Protein AF-J9GRU4-F1 (afdb_monomer_lite)

Sequence (70 aa):
MASLSYLKSHAAFVGMKQDRFRILLPNGTPDYFTEVKDGKIFRRIKANRLKAMCFDYLLLKEMFGLDLET

pLDDT: mean 87.24, std 10.58, range [42.34, 95.19]

Organism: NCBI:txid749906

Structure (mmCIF, N/CA/C/O backbone):
data_AF-J9GRU4-F1
#
_entry.id   AF-J9GRU4-F1
#
loop_
_atom_site.group_PDB
_atom_site.id
_atom_site.type_symbol
_atom_site.label_atom_id
_atom_site.label_alt_id
_atom_site.label_comp_id
_atom_site.label_asym_id
_atom_site.label_entity_id
_atom_site.label_seq_id
_atom_site.pdbx_PDB_ins_code
_atom_site.Cartn_x
_atom_site.Cartn_y
_atom_site.Cartn_z
_atom_site.occupancy
_atom_site.B_iso_or_equiv
_atom_site.auth_seq_id
_atom_site.auth_comp_id
_atom_site.auth_asym_id
_atom_site.auth_atom_id
_atom_site.pdbx_PDB_model_num
ATOM 1 N N . MET A 1 1 ? 21.995 -13.123 10.048 1.00 42.34 1 MET A N 1
ATOM 2 C CA . MET A 1 1 ? 21.561 -12.273 8.916 1.00 42.34 1 MET A CA 1
ATOM 3 C C . MET A 1 1 ? 20.261 -12.839 8.378 1.00 42.34 1 MET A C 1
ATOM 5 O O . MET A 1 1 ? 20.244 -14.008 8.020 1.00 42.34 1 MET A O 1
ATOM 9 N N . ALA A 1 2 ? 19.164 -12.080 8.400 1.00 49.78 2 ALA A N 1
ATOM 10 C CA . ALA A 1 2 ? 17.912 -12.542 7.803 1.00 49.78 2 ALA A CA 1
ATOM 11 C C . ALA A 1 2 ? 18.090 -12.613 6.277 1.00 49.78 2 ALA A C 1
ATOM 13 O O . ALA A 1 2 ? 18.456 -11.611 5.668 1.00 49.78 2 ALA A O 1
ATOM 14 N N . SER A 1 3 ? 17.876 -13.789 5.677 1.00 58.12 3 SER A N 1
ATOM 15 C CA . SER A 1 3 ? 17.881 -13.953 4.220 1.00 58.12 3 SER A CA 1
ATOM 16 C C . SER A 1 3 ? 16.779 -13.076 3.627 1.00 58.12 3 SER A C 1
ATOM 18 O O . SER A 1 3 ? 15.605 -13.203 3.992 1.00 58.12 3 SER A O 1
ATOM 20 N N . LEU A 1 4 ? 17.159 -12.120 2.782 1.00 67.75 4 LEU A N 1
ATOM 21 C CA . LEU A 1 4 ? 16.206 -11.245 2.117 1.00 67.75 4 LEU A CA 1
ATOM 22 C C . LEU A 1 4 ? 15.450 -12.093 1.083 1.00 67.75 4 LEU A C 1
ATOM 24 O O . LEU A 1 4 ? 16.063 -12.727 0.232 1.00 67.75 4 LEU A O 1
ATOM 28 N N . SER A 1 5 ? 14.119 -12.149 1.171 1.00 82.69 5 SER A N 1
ATOM 29 C CA . SER A 1 5 ? 13.308 -12.899 0.201 1.00 82.69 5 SER A CA 1
ATOM 30 C C . SER A 1 5 ? 13.563 -12.392 -1.223 1.00 82.69 5 SER A C 1
ATOM 32 O O . SER A 1 5 ? 13.636 -11.178 -1.393 1.00 82.69 5 SER A O 1
ATOM 34 N N . TYR A 1 6 ? 13.575 -13.279 -2.226 1.00 87.44 6 TYR A N 1
ATOM 35 C CA . TYR A 1 6 ? 13.815 -12.970 -3.651 1.00 87.44 6 TYR A CA 1
ATOM 36 C C . TYR A 1 6 ? 13.136 -11.678 -4.149 1.00 87.44 6 TYR A C 1
ATOM 38 O O . TYR A 1 6 ? 13.771 -10.817 -4.753 1.00 87.44 6 TYR A O 1
ATOM 46 N N . LEU A 1 7 ? 11.856 -11.493 -3.814 1.00 87.56 7 LEU A N 1
ATOM 47 C CA . LEU A 1 7 ? 11.089 -10.307 -4.207 1.00 87.56 7 LEU A CA 1
ATOM 48 C C . LEU A 1 7 ? 11.581 -9.005 -3.552 1.00 87.56 7 LEU A C 1
ATOM 50 O O . LEU A 1 7 ? 11.507 -7.947 -4.158 1.00 87.56 7 LEU A O 1
ATOM 54 N N . LYS A 1 8 ? 12.113 -9.067 -2.329 1.00 89.88 8 LYS A N 1
ATOM 55 C CA . LYS A 1 8 ? 12.645 -7.902 -1.599 1.00 89.88 8 LYS A CA 1
ATOM 56 C C . LYS A 1 8 ? 14.073 -7.545 -2.001 1.00 89.88 8 LYS A C 1
ATOM 58 O O . LYS A 1 8 ? 14.506 -6.435 -1.725 1.00 89.88 8 LYS A O 1
ATOM 63 N N . SER A 1 9 ? 14.806 -8.480 -2.603 1.00 91.88 9 SER A N 1
ATOM 64 C CA . SER A 1 9 ? 16.135 -8.230 -3.172 1.00 91.88 9 SER A CA 1
ATOM 65 C C . SER A 1 9 ? 16.089 -7.716 -4.611 1.00 91.88 9 SER A C 1
ATOM 67 O O . SER A 1 9 ? 17.133 -7.384 -5.161 1.00 91.88 9 SER A O 1
ATOM 69 N N . HIS A 1 10 ? 14.911 -7.676 -5.240 1.00 92.81 10 HIS A N 1
ATOM 70 C CA . HIS A 1 10 ? 14.769 -7.207 -6.614 1.00 92.81 10 HIS A CA 1
ATOM 71 C C . HIS A 1 10 ? 15.071 -5.702 -6.717 1.00 92.81 10 HIS A C 1
ATOM 73 O O . HIS A 1 10 ? 14.612 -4.934 -5.877 1.00 92.81 10 HIS A O 1
ATOM 79 N N . ALA A 1 11 ? 15.779 -5.261 -7.764 1.00 93.50 11 ALA A N 1
ATOM 80 C CA . ALA A 1 11 ? 16.164 -3.851 -7.938 1.00 93.50 11 ALA A CA 1
ATOM 81 C C . ALA A 1 11 ? 14.956 -2.902 -8.031 1.00 93.50 11 ALA A C 1
ATOM 83 O O . ALA A 1 11 ? 14.998 -1.783 -7.536 1.00 93.50 11 ALA A O 1
ATOM 84 N N . ALA A 1 12 ? 13.853 -3.384 -8.606 1.00 94.62 12 ALA A N 1
ATOM 85 C CA . ALA A 1 12 ? 12.593 -2.647 -8.657 1.00 94.62 12 ALA A CA 1
ATOM 86 C C . ALA A 1 12 ? 11.841 -2.581 -7.322 1.00 94.62 12 ALA A C 1
ATOM 88 O O . ALA A 1 12 ? 10.801 -1.943 -7.277 1.00 94.62 12 ALA A O 1
ATOM 89 N N . PHE A 1 13 ? 12.281 -3.245 -6.249 1.00 93.94 13 PHE A N 1
ATOM 90 C CA . PHE A 1 13 ? 11.581 -3.196 -4.965 1.00 93.94 13 PHE A CA 1
ATOM 91 C C . PHE A 1 13 ? 11.754 -1.824 -4.296 1.00 93.94 13 PHE A C 1
ATOM 93 O O . PHE A 1 13 ? 12.848 -1.454 -3.881 1.00 93.94 13 PHE A O 1
ATOM 100 N N . VAL A 1 14 ? 10.650 -1.090 -4.136 1.00 92.69 14 VAL A N 1
ATOM 101 C CA . VAL A 1 14 ? 10.633 0.271 -3.555 1.00 92.69 14 VAL A CA 1
ATOM 102 C C . VAL A 1 14 ? 10.297 0.242 -2.059 1.00 92.69 14 VAL A C 1
ATOM 104 O O . VAL A 1 14 ? 10.504 1.212 -1.333 1.00 92.69 14 VAL A O 1
ATOM 107 N N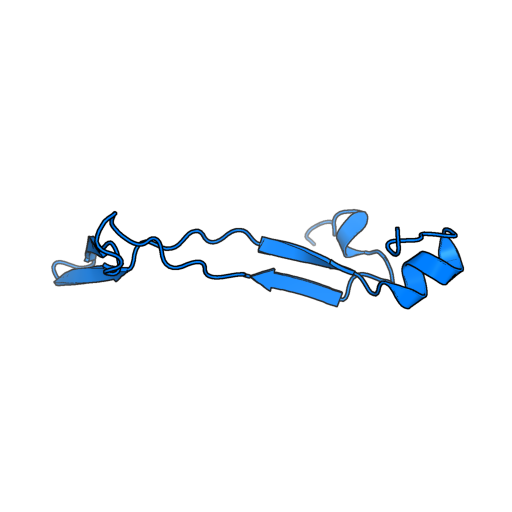 . GLY A 1 15 ? 9.789 -0.887 -1.562 1.00 90.75 15 GLY A N 1
ATOM 108 C CA . GLY A 1 15 ? 9.492 -1.082 -0.149 1.00 90.75 15 GLY A CA 1
ATOM 109 C C . GLY A 1 15 ? 8.120 -1.691 0.099 1.00 90.75 15 GLY A C 1
ATOM 110 O O . GLY A 1 15 ? 7.440 -2.188 -0.796 1.00 90.75 15 GLY A O 1
ATOM 111 N N . MET A 1 16 ? 7.703 -1.655 1.363 1.00 87.81 16 MET A N 1
ATOM 112 C CA . MET A 1 16 ? 6.364 -2.077 1.764 1.00 87.81 16 MET A CA 1
ATOM 113 C C . MET A 1 16 ? 5.469 -0.846 1.887 1.00 87.81 16 MET A C 1
ATOM 115 O O . MET A 1 16 ? 5.727 0.005 2.742 1.00 87.81 16 MET A O 1
ATOM 119 N N . LYS A 1 17 ? 4.380 -0.773 1.122 1.00 83.81 17 LYS A N 1
ATOM 120 C CA . LYS A 1 17 ? 3.323 0.211 1.376 1.00 83.81 17 LYS A CA 1
ATOM 121 C C . LYS A 1 17 ? 2.301 -0.417 2.302 1.00 83.81 17 LYS A C 1
ATOM 123 O O . LYS A 1 17 ? 1.682 -1.435 1.996 1.00 83.81 17 LYS A O 1
ATOM 128 N N . GLN A 1 18 ? 2.159 0.179 3.476 1.00 74.88 18 GLN A N 1
ATOM 129 C CA . GLN A 1 18 ? 1.075 -0.163 4.375 1.00 74.88 18 GLN A CA 1
ATOM 130 C C . GLN A 1 18 ? -0.115 0.713 4.012 1.00 74.88 18 GLN A C 1
ATOM 132 O O . GLN A 1 18 ? -0.105 1.906 4.317 1.00 74.88 18 GLN A O 1
ATOM 137 N N . ASP A 1 19 ? -1.129 0.126 3.388 1.00 72.19 19 ASP A N 1
ATOM 138 C CA . ASP A 1 19 ? -2.411 0.807 3.302 1.00 72.19 19 ASP A CA 1
ATOM 139 C C . ASP A 1 19 ? -3.178 0.590 4.612 1.00 72.19 19 ASP A C 1
ATOM 141 O O . ASP A 1 19 ? -3.128 -0.486 5.221 1.00 72.19 19 ASP A O 1
ATOM 145 N N . ARG A 1 20 ? -3.822 1.645 5.107 1.00 72.50 20 ARG A N 1
ATOM 146 C CA . ARG A 1 20 ? -4.614 1.606 6.341 1.00 72.50 20 ARG A CA 1
ATOM 147 C C . ARG A 1 20 ? -6.050 1.921 5.985 1.00 72.50 20 ARG A C 1
ATOM 149 O O . ARG A 1 20 ? -6.511 3.046 6.172 1.00 72.50 20 ARG A O 1
ATOM 156 N N . PHE A 1 21 ? -6.772 0.898 5.554 1.00 80.81 21 PHE A N 1
ATOM 157 C CA . PHE A 1 21 ? -8.213 1.007 5.400 1.00 80.81 21 PHE A CA 1
ATOM 158 C C . PHE A 1 21 ? -8.857 1.029 6.782 1.00 80.81 21 PHE A C 1
ATOM 160 O O . PHE A 1 21 ? -8.716 0.080 7.561 1.00 80.81 21 PHE A O 1
ATOM 167 N N . ARG A 1 22 ? -9.542 2.132 7.099 1.00 86.62 22 ARG A N 1
ATOM 168 C CA . ARG A 1 22 ? -10.436 2.191 8.257 1.00 86.62 22 ARG A CA 1
ATOM 169 C C . ARG A 1 22 ? -11.651 1.344 7.929 1.00 86.62 22 ARG A C 1
ATOM 171 O O . ARG A 1 22 ? -12.298 1.572 6.912 1.00 86.62 22 ARG A O 1
ATOM 178 N N . ILE A 1 23 ? -11.941 0.377 8.784 1.00 88.06 23 ILE A N 1
ATOM 179 C CA . ILE A 1 23 ? -13.164 -0.403 8.654 1.00 88.06 23 ILE A CA 1
ATOM 180 C C . ILE A 1 23 ? -14.296 0.487 9.155 1.00 88.06 23 ILE A C 1
ATOM 182 O O . ILE A 1 23 ? -14.204 1.057 10.244 1.00 88.06 23 ILE A O 1
ATOM 186 N N . LEU A 1 24 ? -15.321 0.651 8.327 1.00 92.50 24 LEU A N 1
ATOM 187 C CA . LEU A 1 24 ? -16.516 1.412 8.662 1.00 92.50 24 LEU A CA 1
ATOM 188 C C . LEU A 1 24 ? -17.658 0.443 8.967 1.00 92.50 24 LEU A C 1
ATOM 190 O O . LEU A 1 24 ? -17.732 -0.649 8.405 1.00 92.50 24 LEU A O 1
ATOM 194 N N . LEU A 1 25 ? -18.552 0.861 9.852 1.00 93.06 25 LEU A N 1
ATOM 195 C CA . LEU A 1 25 ? -19.853 0.237 10.049 1.00 93.06 25 LEU A CA 1
ATOM 196 C C . LEU A 1 25 ? -20.768 0.529 8.842 1.00 93.06 25 LEU A C 1
ATOM 198 O O . LEU A 1 25 ? -20.491 1.458 8.079 1.00 93.06 25 LEU A O 1
ATOM 202 N N . PRO A 1 26 ? -21.900 -0.187 8.685 1.00 95.00 26 PRO A N 1
ATOM 203 C CA . PRO A 1 26 ? -22.846 0.055 7.588 1.00 95.00 26 PRO A CA 1
ATOM 204 C C . PRO A 1 26 ? -23.380 1.493 7.511 1.00 95.00 26 PRO A C 1
ATOM 206 O O . PRO A 1 26 ? -23.768 1.954 6.447 1.00 95.00 26 PRO A O 1
ATOM 209 N N . ASN A 1 27 ? -23.369 2.222 8.630 1.00 95.12 27 ASN A N 1
ATOM 210 C CA . ASN A 1 27 ? -23.756 3.633 8.699 1.00 95.12 27 ASN A CA 1
ATOM 211 C C . ASN A 1 27 ? -22.626 4.615 8.310 1.00 95.12 27 ASN A C 1
ATOM 213 O O . ASN A 1 27 ? -22.781 5.820 8.485 1.00 95.12 27 ASN A O 1
ATOM 217 N N . GLY A 1 28 ? -21.473 4.118 7.850 1.00 91.12 28 GLY A N 1
ATOM 218 C CA . GLY A 1 28 ? -20.325 4.924 7.424 1.00 91.12 28 GLY A CA 1
ATOM 219 C C . GLY A 1 28 ? -19.431 5.442 8.556 1.00 91.12 28 GLY A C 1
ATOM 220 O O . GLY A 1 28 ? -18.423 6.095 8.290 1.00 91.12 28 GLY A O 1
ATOM 221 N N . THR A 1 29 ? -19.744 5.151 9.821 1.00 94.81 29 THR A N 1
ATOM 222 C CA . THR A 1 29 ? -18.894 5.557 10.955 1.00 94.81 29 THR A CA 1
ATOM 223 C C . THR A 1 29 ? -17.746 4.566 11.179 1.00 94.81 29 THR A C 1
ATOM 225 O O . THR A 1 29 ? -17.908 3.384 10.880 1.00 94.81 29 THR A O 1
ATOM 228 N N . PRO A 1 30 ? -16.571 4.990 11.690 1.00 93.00 30 PRO A N 1
ATOM 229 C CA . PRO A 1 30 ? -15.472 4.063 11.945 1.00 93.00 30 PRO A CA 1
ATOM 230 C C . PRO A 1 30 ? -15.858 2.985 12.960 1.00 93.00 30 PRO A C 1
ATOM 232 O O . PRO A 1 30 ? -16.404 3.289 14.019 1.00 93.00 30 PRO A O 1
ATOM 235 N N . ASP A 1 31 ? -15.531 1.734 12.655 1.00 94.19 31 ASP A N 1
ATOM 236 C CA . ASP A 1 31 ? -15.668 0.623 13.589 1.00 94.19 31 ASP A CA 1
ATOM 237 C C . ASP A 1 31 ? -14.514 0.680 14.6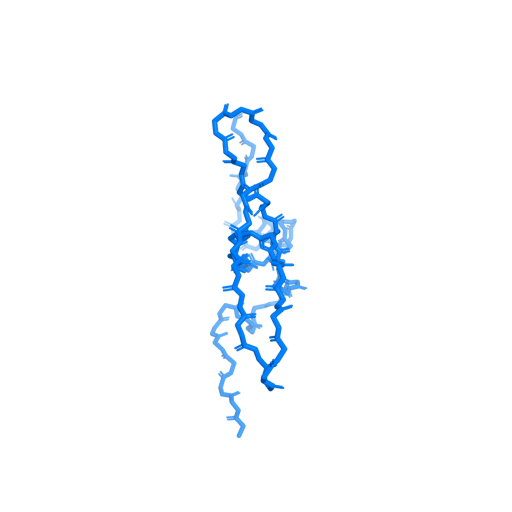03 1.00 94.19 31 ASP A C 1
ATOM 239 O O . ASP A 1 31 ? -13.350 0.888 14.242 1.00 94.19 31 ASP A O 1
ATOM 243 N N . TYR A 1 32 ? -14.826 0.516 15.886 1.00 94.12 32 TYR A N 1
ATOM 244 C CA . TYR A 1 32 ? -13.858 0.575 16.975 1.00 94.12 32 TYR A CA 1
ATOM 245 C C . TYR A 1 32 ? -13.823 -0.744 17.738 1.00 94.12 32 TYR A C 1
ATOM 247 O O . TYR A 1 32 ? -14.829 -1.427 17.896 1.00 94.12 32 TYR A O 1
ATOM 255 N N . PHE A 1 33 ? -12.658 -1.065 18.284 1.00 92.56 33 PHE A N 1
ATOM 256 C CA . PHE A 1 33 ? -12.494 -2.126 19.264 1.00 92.56 33 PHE A CA 1
ATOM 257 C C . PHE A 1 33 ? -11.819 -1.583 20.520 1.00 92.56 33 PHE A C 1
ATOM 259 O O . PHE A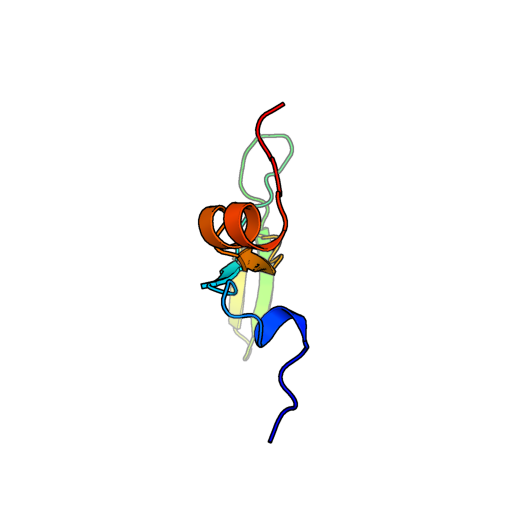 1 33 ? -11.112 -0.568 20.490 1.00 92.56 33 PHE A O 1
ATOM 266 N N . THR A 1 34 ? -12.061 -2.273 21.627 1.00 95.19 34 THR A N 1
ATOM 267 C CA . THR A 1 34 ? -11.494 -1.945 22.929 1.00 95.19 34 THR A CA 1
ATOM 268 C C . THR A 1 34 ? -10.358 -2.912 23.226 1.00 95.19 34 THR A C 1
ATOM 270 O O . THR A 1 34 ? -10.530 -4.124 23.130 1.00 95.19 34 THR A O 1
ATOM 273 N N . GLU A 1 35 ? -9.197 -2.377 23.575 1.00 93.81 35 GLU A N 1
ATOM 274 C CA . GLU A 1 35 ? -8.010 -3.138 23.953 1.00 93.81 35 GLU A CA 1
ATOM 275 C C . GLU A 1 35 ? -7.630 -2.760 25.385 1.00 93.81 35 GLU A C 1
ATOM 277 O O . GLU A 1 35 ? -7.528 -1.574 25.705 1.00 93.81 35 GLU A O 1
ATOM 282 N N . VAL A 1 36 ? -7.419 -3.753 26.248 1.00 93.81 36 VAL A N 1
ATOM 283 C CA . VAL A 1 36 ? -6.870 -3.523 27.587 1.00 93.81 36 VAL A CA 1
ATOM 284 C C . VAL A 1 36 ? -5.370 -3.753 27.523 1.00 93.81 36 VAL A C 1
ATOM 286 O O . VAL A 1 36 ? -4.922 -4.843 27.172 1.00 93.81 36 VAL A O 1
ATOM 289 N N . LYS A 1 37 ? -4.593 -2.724 27.854 1.00 91.44 37 LYS A N 1
ATOM 290 C CA . LYS A 1 37 ? -3.134 -2.797 27.886 1.00 91.44 37 LYS A CA 1
ATOM 291 C C . LYS A 1 37 ? -2.626 -2.119 29.149 1.00 91.44 37 LYS A C 1
ATOM 293 O O . LYS A 1 37 ? -3.010 -0.986 29.426 1.00 91.44 37 LYS A O 1
ATOM 298 N N . ASP A 1 38 ? -1.815 -2.828 29.930 1.00 92.44 38 ASP A N 1
ATOM 299 C CA . ASP A 1 38 ? -1.255 -2.338 31.199 1.00 92.44 38 ASP A CA 1
ATOM 300 C C . ASP A 1 38 ? -2.332 -1.805 32.171 1.00 92.44 38 ASP A C 1
ATOM 302 O O . ASP A 1 38 ? -2.188 -0.747 32.780 1.00 92.44 38 ASP A O 1
ATOM 306 N N . GLY A 1 39 ? -3.476 -2.500 32.249 1.00 92.50 39 GLY A N 1
ATOM 307 C CA . GLY A 1 39 ? -4.626 -2.105 33.075 1.00 92.50 39 GLY A CA 1
ATOM 308 C C . GLY A 1 39 ? -5.409 -0.888 32.564 1.00 92.50 39 GLY A C 1
ATOM 309 O O . GLY A 1 39 ? -6.418 -0.517 33.160 1.00 92.50 39 GLY A O 1
ATOM 310 N N . LYS A 1 40 ? -4.991 -0.273 31.451 1.00 94.19 40 LYS A N 1
ATOM 311 C CA . LYS A 1 40 ? -5.687 0.850 30.813 1.00 94.19 40 LYS A CA 1
ATOM 312 C C . LYS A 1 40 ? -6.516 0.378 29.628 1.00 94.19 40 LYS A C 1
ATOM 314 O O . LYS A 1 40 ? -6.098 -0.478 28.850 1.00 94.19 40 LYS A O 1
ATOM 319 N N . ILE A 1 41 ? -7.689 0.981 29.480 1.00 94.56 41 ILE A N 1
ATOM 320 C CA . ILE A 1 41 ? -8.617 0.705 28.386 1.00 94.56 41 ILE A CA 1
ATOM 321 C C . ILE A 1 41 ? -8.343 1.690 27.247 1.00 94.56 41 ILE A C 1
ATOM 323 O O . ILE A 1 41 ? -8.453 2.903 27.423 1.00 94.56 41 ILE A O 1
ATOM 327 N N . PHE A 1 42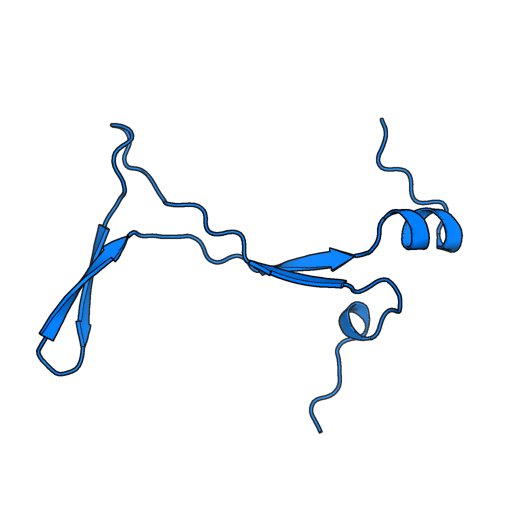 ? -8.019 1.168 26.066 1.00 93.25 42 PHE A N 1
ATOM 328 C CA . PHE A 1 42 ? -7.789 1.946 24.853 1.00 93.25 42 PHE A CA 1
ATOM 329 C C . PHE A 1 42 ? -8.856 1.636 23.811 1.00 93.25 42 PHE A C 1
ATOM 331 O O . PHE A 1 42 ? -9.086 0.481 23.457 1.00 93.25 42 PHE A O 1
ATOM 338 N N . ARG A 1 43 ? -9.469 2.684 23.257 1.00 93.31 43 ARG A N 1
ATOM 339 C CA . ARG A 1 43 ? -10.377 2.566 22.114 1.00 93.31 43 ARG A CA 1
ATOM 340 C C . ARG A 1 43 ? -9.594 2.800 20.825 1.00 93.31 43 ARG A C 1
ATOM 342 O O . ARG A 1 43 ? -9.025 3.874 20.629 1.00 93.31 43 ARG A O 1
ATOM 349 N N . ARG A 1 44 ? -9.561 1.809 19.935 1.00 90.88 44 ARG A N 1
ATOM 350 C CA . ARG A 1 44 ? -8.840 1.872 18.655 1.00 90.88 44 ARG A CA 1
ATOM 351 C C . ARG A 1 44 ? -9.786 1.650 17.486 1.00 90.88 44 ARG A C 1
ATOM 353 O O . ARG A 1 44 ? -10.727 0.877 17.586 1.00 90.88 44 ARG A O 1
ATOM 360 N N . ILE A 1 45 ? -9.519 2.321 16.370 1.00 90.56 45 ILE A N 1
ATOM 361 C CA . ILE A 1 45 ? -10.245 2.092 15.115 1.00 90.56 45 ILE A CA 1
ATOM 362 C C . ILE A 1 45 ? -9.800 0.743 14.548 1.00 90.56 45 ILE A C 1
ATOM 364 O O . ILE A 1 45 ? -8.592 0.494 14.436 1.00 90.56 45 ILE A O 1
ATOM 368 N N . LYS A 1 46 ? -10.753 -0.113 14.174 1.00 89.62 46 LYS A N 1
ATOM 369 C CA . LYS A 1 46 ? -10.460 -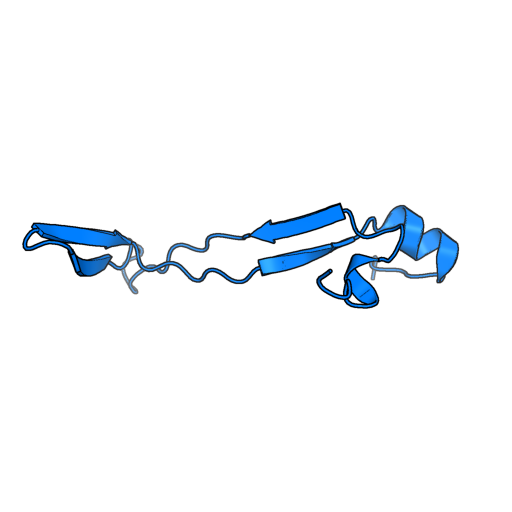1.324 13.410 1.00 89.62 46 LYS A CA 1
ATOM 370 C C . LYS A 1 46 ? -9.909 -0.920 12.048 1.00 89.62 46 LYS A C 1
ATOM 372 O O . LYS A 1 46 ? -10.507 -0.137 11.311 1.00 89.62 46 LYS A O 1
ATOM 377 N N . ALA A 1 47 ? -8.744 -1.454 11.721 1.00 86.62 47 ALA A N 1
ATOM 378 C CA . ALA A 1 47 ? -8.092 -1.196 10.452 1.00 86.62 47 ALA A CA 1
ATOM 379 C C . ALA A 1 47 ? -7.490 -2.486 9.917 1.00 86.62 47 ALA A C 1
ATOM 381 O O . ALA A 1 47 ? -6.842 -3.220 10.669 1.00 86.62 47 ALA A O 1
ATOM 382 N N . ASN A 1 48 ? -7.658 -2.730 8.620 1.00 82.31 48 ASN A N 1
ATOM 383 C CA . ASN A 1 48 ? -6.909 -3.781 7.952 1.00 82.31 48 ASN A CA 1
ATOM 384 C C . ASN A 1 48 ? -5.494 -3.261 7.662 1.00 82.31 48 ASN A C 1
ATOM 386 O O . ASN A 1 48 ? -5.330 -2.158 7.138 1.00 82.31 48 ASN A O 1
ATOM 390 N N . ARG A 1 49 ? -4.468 -4.022 8.051 1.00 76.00 49 ARG A N 1
ATOM 391 C CA . ARG A 1 49 ? -3.052 -3.639 7.913 1.00 76.00 49 ARG A CA 1
ATOM 392 C C . ARG A 1 49 ? -2.350 -4.533 6.901 1.00 76.00 49 ARG A C 1
ATOM 394 O O . ARG A 1 49 ? -1.303 -5.108 7.201 1.00 76.00 49 ARG A O 1
ATOM 401 N N . LEU A 1 50 ? -2.932 -4.661 5.715 1.00 72.62 50 LEU A N 1
ATOM 402 C CA . LEU A 1 50 ? -2.255 -5.346 4.625 1.00 72.62 50 LEU A CA 1
ATOM 403 C C . LEU A 1 50 ? -1.044 -4.512 4.210 1.00 72.62 50 LEU A C 1
ATOM 405 O O . LEU A 1 50 ? -1.131 -3.303 3.985 1.00 72.62 50 LEU A O 1
ATOM 409 N N . LYS A 1 51 ? 0.110 -5.168 4.160 1.00 80.31 51 LYS A N 1
ATOM 410 C CA . LYS A 1 51 ? 1.313 -4.587 3.580 1.00 80.31 51 LYS A CA 1
ATOM 411 C C . LYS A 1 51 ? 1.413 -5.108 2.158 1.00 80.31 51 LYS A C 1
ATOM 413 O O . LYS A 1 51 ? 1.583 -6.309 1.967 1.00 80.31 51 LYS A O 1
ATOM 418 N N . ALA A 1 52 ? 1.313 -4.213 1.189 1.00 85.75 52 ALA A N 1
ATOM 419 C CA . ALA A 1 52 ? 1.638 -4.528 -0.190 1.00 85.75 52 ALA A CA 1
ATOM 420 C C . ALA A 1 52 ? 3.148 -4.366 -0.390 1.00 85.75 52 ALA A C 1
ATOM 422 O O . ALA A 1 52 ? 3.760 -3.448 0.164 1.00 85.75 52 ALA A O 1
ATOM 423 N N . MET A 1 53 ? 3.753 -5.263 -1.166 1.00 89.44 53 MET A N 1
ATOM 424 C CA . MET A 1 53 ? 5.074 -5.005 -1.731 1.00 89.44 53 MET A CA 1
ATOM 425 C C . MET A 1 53 ? 4.898 -4.036 -2.894 1.00 89.44 53 MET A C 1
ATOM 427 O O . MET A 1 53 ? 4.020 -4.233 -3.732 1.00 89.44 53 MET A O 1
ATOM 431 N N . CYS A 1 54 ? 5.706 -2.986 -2.920 1.00 91.94 54 CYS A N 1
ATOM 432 C CA . CYS A 1 54 ? 5.677 -1.991 -3.975 1.00 91.94 54 CYS A CA 1
ATOM 433 C C . CYS A 1 54 ? 6.915 -2.120 -4.841 1.00 91.94 54 CYS A C 1
ATOM 435 O O . CYS A 1 54 ? 8.028 -2.267 -4.330 1.00 91.94 54 CYS A O 1
ATOM 437 N N . PHE A 1 55 ? 6.685 -2.033 -6.145 1.00 93.75 55 PHE A N 1
ATOM 438 C CA . PHE A 1 55 ? 7.718 -2.126 -7.152 1.00 93.75 55 PHE A CA 1
ATOM 439 C C . PHE A 1 55 ? 7.631 -0.943 -8.109 1.00 93.75 55 PHE A C 1
ATOM 441 O O . PHE A 1 55 ? 6.543 -0.410 -8.332 1.00 93.75 55 PHE A O 1
ATOM 448 N N . ASP A 1 56 ? 8.772 -0.542 -8.657 1.00 94.25 56 ASP A N 1
ATOM 449 C CA . ASP A 1 56 ? 8.845 0.447 -9.722 1.00 94.25 56 ASP A CA 1
ATOM 450 C C . ASP A 1 56 ? 8.281 -0.161 -11.009 1.00 94.25 56 ASP A C 1
ATOM 452 O O . ASP A 1 56 ? 8.845 -1.098 -11.577 1.00 94.25 56 ASP A O 1
ATOM 456 N N . TYR A 1 57 ? 7.134 0.359 -11.441 1.00 93.69 57 TYR A N 1
ATOM 457 C CA . TYR A 1 57 ? 6.458 -0.115 -12.639 1.00 93.69 57 TYR A CA 1
ATOM 458 C C . TYR A 1 57 ? 7.287 0.116 -13.901 1.00 93.69 57 TYR A C 1
ATOM 460 O O . TYR A 1 57 ? 7.349 -0.784 -14.732 1.00 93.69 57 TYR A O 1
ATOM 468 N N . LEU A 1 58 ? 7.938 1.273 -14.046 1.00 94.50 58 LEU A N 1
ATOM 469 C CA . LEU A 1 58 ? 8.685 1.593 -15.263 1.00 94.50 58 LEU A CA 1
ATOM 470 C C . LEU A 1 58 ? 9.874 0.646 -15.423 1.00 94.50 58 LEU A C 1
ATOM 472 O O . LEU A 1 58 ? 10.091 0.119 -16.512 1.00 94.50 58 LEU A O 1
ATOM 476 N N . LEU A 1 59 ? 10.564 0.344 -14.321 1.00 94.75 59 LEU A N 1
ATOM 477 C CA . LEU A 1 59 ? 11.661 -0.620 -14.334 1.00 94.75 59 LEU A CA 1
ATOM 478 C C . LEU A 1 59 ? 11.172 -2.042 -14.650 1.00 94.75 59 LEU A C 1
ATOM 480 O O . LEU A 1 59 ? 11.805 -2.759 -15.421 1.00 94.75 59 LEU A O 1
ATOM 484 N N . LEU A 1 60 ? 10.029 -2.463 -14.097 1.00 93.56 60 LEU A N 1
ATOM 485 C CA . LEU A 1 60 ? 9.442 -3.767 -14.429 1.00 93.56 60 LEU A CA 1
ATOM 486 C C . LEU A 1 60 ? 8.950 -3.838 -15.884 1.00 93.56 60 LEU A C 1
ATOM 488 O O . LEU A 1 60 ? 9.093 -4.885 -16.517 1.00 93.56 60 LEU A O 1
ATOM 492 N N . LYS A 1 61 ? 8.399 -2.743 -16.417 1.00 94.31 61 LYS A N 1
ATOM 493 C CA . LYS A 1 61 ? 7.978 -2.624 -17.818 1.00 94.31 61 LYS A CA 1
ATOM 494 C C . LYS A 1 61 ? 9.170 -2.763 -18.760 1.00 94.31 61 LYS A C 1
ATOM 496 O O . LYS A 1 61 ? 9.091 -3.537 -19.707 1.00 94.31 61 LYS A O 1
ATOM 501 N N . GLU A 1 62 ? 10.284 -2.098 -18.462 1.00 95.00 62 GLU A N 1
ATOM 502 C CA . GLU A 1 62 ? 11.524 -2.205 -19.239 1.00 95.00 62 GLU A CA 1
ATOM 503 C C . GLU A 1 62 ? 12.146 -3.611 -19.162 1.00 95.00 62 GLU A C 1
ATOM 505 O O . GLU A 1 62 ? 12.491 -4.190 -20.190 1.00 95.00 62 GLU A O 1
ATOM 510 N N . MET A 1 63 ? 12.257 -4.191 -17.962 1.00 93.38 63 MET A N 1
ATOM 511 C CA . MET A 1 63 ? 12.932 -5.481 -17.759 1.00 93.38 63 MET A CA 1
ATOM 512 C C . MET A 1 63 ? 12.133 -6.688 -18.262 1.00 93.38 63 MET A C 1
ATOM 514 O O . MET A 1 63 ? 12.723 -7.663 -18.727 1.00 93.38 63 MET A O 1
ATOM 518 N N . PHE A 1 64 ? 10.806 -6.660 -18.114 1.00 91.88 64 PHE A N 1
ATOM 519 C CA . PHE A 1 64 ? 9.944 -7.826 -18.338 1.00 91.88 64 PHE A CA 1
ATOM 520 C C . PHE A 1 64 ? 8.863 -7.601 -19.401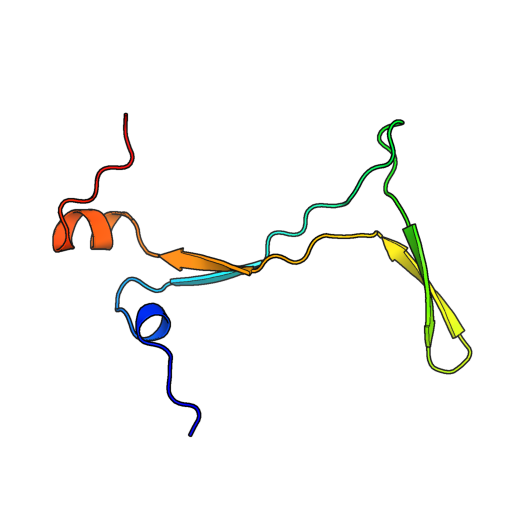 1.00 91.88 64 PHE A C 1
ATOM 522 O O . PHE A 1 64 ? 8.062 -8.505 -19.635 1.00 91.88 64 PHE A O 1
ATOM 529 N N . GLY A 1 65 ? 8.806 -6.422 -20.031 1.00 91.12 65 GLY A N 1
ATOM 530 C CA . GLY A 1 65 ? 7.744 -6.080 -20.984 1.00 91.12 65 GLY A CA 1
ATOM 531 C C . GLY A 1 65 ? 6.360 -5.993 -20.332 1.00 91.12 65 GLY A C 1
ATOM 532 O O . GLY A 1 65 ? 5.357 -6.283 -20.975 1.00 91.12 65 GLY A O 1
ATOM 533 N N . LEU A 1 66 ? 6.307 -5.669 -19.037 1.00 89.25 66 LEU A N 1
ATOM 534 C CA . LEU A 1 66 ? 5.076 -5.661 -18.249 1.00 89.25 66 LEU A CA 1
ATOM 535 C C . LEU A 1 66 ? 4.189 -4.469 -18.632 1.00 89.25 66 LEU A C 1
ATOM 537 O O . LEU A 1 66 ? 4.637 -3.327 -18.555 1.00 89.25 66 LEU A O 1
ATOM 541 N N . ASP A 1 67 ? 2.929 -4.725 -18.989 1.00 88.75 67 ASP A N 1
ATOM 542 C CA . ASP A 1 67 ? 1.964 -3.679 -19.337 1.00 88.75 67 ASP A CA 1
ATOM 543 C C . ASP A 1 67 ? 0.732 -3.746 -18.432 1.00 88.75 67 ASP A C 1
ATOM 545 O O . ASP A 1 67 ? 0.086 -4.788 -18.316 1.00 88.75 67 ASP A O 1
ATOM 549 N N . LEU A 1 68 ? 0.456 -2.642 -17.733 1.00 84.25 68 LEU A N 1
ATOM 550 C CA . LEU A 1 68 ? -0.695 -2.505 -16.831 1.00 84.25 68 LEU A CA 1
ATOM 551 C C . LEU A 1 68 ? -1.820 -1.662 -17.436 1.00 84.25 68 LEU A C 1
ATOM 553 O O . LEU A 1 68 ? -2.897 -1.573 -16.848 1.00 84.25 68 LEU A O 1
ATOM 557 N N . GLU A 1 69 ? -1.569 -1.023 -18.575 1.00 79.94 69 GLU A N 1
ATOM 558 C CA . GLU A 1 69 ? -2.585 -0.287 -19.318 1.00 79.94 69 GLU A CA 1
ATOM 559 C C . GLU A 1 69 ? -3.359 -1.302 -20.171 1.00 79.94 69 GLU A C 1
ATOM 561 O O . GLU A 1 69 ? -2.764 -2.064 -20.929 1.00 79.94 69 GLU A O 1
ATOM 566 N N . THR A 1 70 ? -4.677 -1.387 -19.961 1.00 65.81 70 THR A N 1
ATOM 567 C CA . THR A 1 70 ? -5.597 -2.269 -20.705 1.00 65.81 70 THR A CA 1
ATOM 568 C C . THR A 1 70 ? -6.587 -1.429 -21.491 1.00 65.81 70 THR A C 1
ATOM 570 O O . THR A 1 70 ? -7.015 -0.388 -20.941 1.00 65.81 70 THR A O 1
#

Foldseek 3Di:
DPDQPPLCPDPQFPDWDWDWDFDADPVRHFDWDWDQDPNDIDIDTDTDGDIDTGGDPVVCCVPPVDDPDD

Radius of gyration: 18.93 Å; chains: 1; bounding box: 45×20×54 Å

Secondary structure (DSSP, 8-state):
-PPPPGGGSSTTEEEEEE--EEPB-TTSSBPEEEEEETTEEEEEE-EE--EEEEE-HHHHHHHH------